Protein AF-A0A6P0NK40-F1 (afdb_monomer_lite)

Secondary structure (DSSP, 8-state):
----TTS-EEEE-TTTSSSSSTHHHHHHHHH--S-EEEEE-SSS--

Foldseek 3Di:
DPPDQPDEDEAEQECNPPHDPVVVVVCCVVDPNHHHDYYDYPVDDD

pLDDT: mean 91.46, std 11.35, range [52.28, 98.44]

Radius of gyration: 10.71 Å; chains: 1; bounding box: 28×21×23 Å

Sequence (46 aa):
MNLTTNRRMAILLHEGIFGSKGKTGLTLLRYCPTEIVVVIDHQCAG

Structure (mmCIF, N/CA/C/O backbone):
data_AF-A0A6P0NK40-F1
#
_entry.id   AF-A0A6P0NK40-F1
#
loop_
_atom_site.group_PDB
_atom_site.id
_atom_site.type_symbol
_atom_site.label_atom_id
_atom_site.label_alt_id
_atom_site.label_comp_id
_atom_site.label_asym_id
_atom_site.label_entity_id
_atom_site.label_seq_id
_atom_site.pdbx_PDB_ins_code
_atom_site.Cartn_x
_atom_site.Cartn_y
_atom_site.Cartn_z
_atom_site.occupancy
_atom_site.B_iso_or_equiv
_atom_site.auth_seq_id
_atom_site.auth_comp_id
_atom_site.auth_asym_id
_atom_site.auth_atom_id
_atom_site.pdbx_PDB_model_num
ATOM 1 N N . MET A 1 1 ? -3.683 15.112 9.237 1.00 52.28 1 MET A N 1
ATOM 2 C CA . MET A 1 1 ? -4.395 14.149 8.369 1.00 52.28 1 MET A CA 1
ATOM 3 C C . MET A 1 1 ? -5.456 13.474 9.226 1.00 52.28 1 MET A C 1
ATOM 5 O O . MET A 1 1 ? -5.083 12.790 10.167 1.00 52.28 1 MET A O 1
ATOM 9 N N . ASN A 1 2 ? -6.745 13.751 9.008 1.00 61.44 2 ASN A N 1
ATOM 10 C CA . ASN A 1 2 ? -7.819 13.112 9.777 1.00 61.44 2 ASN A CA 1
ATOM 11 C C . ASN A 1 2 ? -8.233 11.823 9.055 1.00 61.44 2 ASN A C 1
ATOM 13 O O . ASN A 1 2 ? -9.034 11.857 8.121 1.00 61.44 2 ASN A O 1
ATOM 17 N N . LEU A 1 3 ? -7.601 10.711 9.429 1.00 63.56 3 LEU A N 1
ATOM 18 C CA . LEU A 1 3 ? -7.949 9.383 8.937 1.00 63.56 3 LEU A CA 1
ATOM 19 C C . LEU A 1 3 ? -9.152 8.883 9.740 1.00 63.56 3 LEU A C 1
ATOM 21 O O . LEU A 1 3 ? -9.004 8.256 10.784 1.00 63.56 3 LEU A O 1
ATOM 25 N N . THR A 1 4 ? -10.358 9.214 9.281 1.00 68.31 4 THR A N 1
ATOM 26 C CA . THR A 1 4 ? -11.589 8.669 9.862 1.00 68.31 4 THR A CA 1
ATOM 27 C C . THR A 1 4 ? -11.655 7.174 9.563 1.00 68.31 4 THR A C 1
ATOM 29 O O . THR A 1 4 ? -11.717 6.794 8.394 1.00 68.31 4 THR A O 1
ATOM 32 N N . THR A 1 5 ? -11.680 6.340 10.599 1.00 66.12 5 THR A N 1
ATOM 33 C CA . THR A 1 5 ? -11.557 4.873 10.509 1.00 66.12 5 THR A CA 1
ATOM 34 C C . THR A 1 5 ? -12.696 4.168 9.763 1.00 66.12 5 THR A C 1
ATOM 36 O O . THR A 1 5 ? -12.523 3.037 9.330 1.00 66.12 5 THR A O 1
ATOM 39 N N . ASN A 1 6 ? -13.835 4.837 9.546 1.00 70.38 6 ASN A N 1
ATOM 40 C CA . ASN A 1 6 ? -15.014 4.298 8.851 1.00 70.38 6 ASN A CA 1
ATOM 41 C C . ASN A 1 6 ? -15.066 4.621 7.343 1.00 70.38 6 ASN A C 1
ATOM 43 O O . ASN A 1 6 ? -16.149 4.708 6.761 1.00 70.38 6 ASN A O 1
ATOM 47 N N . ARG A 1 7 ? -13.924 4.858 6.685 1.00 83.06 7 ARG A N 1
ATOM 48 C CA . ARG A 1 7 ? -13.880 5.105 5.234 1.00 83.06 7 ARG A CA 1
ATOM 49 C C . ARG A 1 7 ? -12.933 4.148 4.527 1.00 83.06 7 ARG A C 1
ATOM 51 O O . ARG A 1 7 ? -11.810 3.960 4.972 1.00 83.06 7 ARG A O 1
ATOM 58 N N . ARG A 1 8 ? -13.374 3.628 3.379 1.00 91.12 8 ARG A N 1
ATOM 59 C CA . ARG A 1 8 ? -12.532 2.860 2.453 1.00 91.12 8 ARG A CA 1
ATOM 60 C C . ARG A 1 8 ? -11.432 3.755 1.881 1.00 91.12 8 ARG A C 1
ATOM 62 O O . ARG A 1 8 ? -11.725 4.850 1.397 1.00 91.12 8 ARG A O 1
ATOM 69 N N . MET A 1 9 ? -10.185 3.296 1.942 1.00 92.31 9 MET A N 1
ATOM 70 C CA . MET A 1 9 ? -8.995 4.036 1.521 1.00 92.31 9 MET A CA 1
ATOM 71 C C . MET A 1 9 ? -8.410 3.468 0.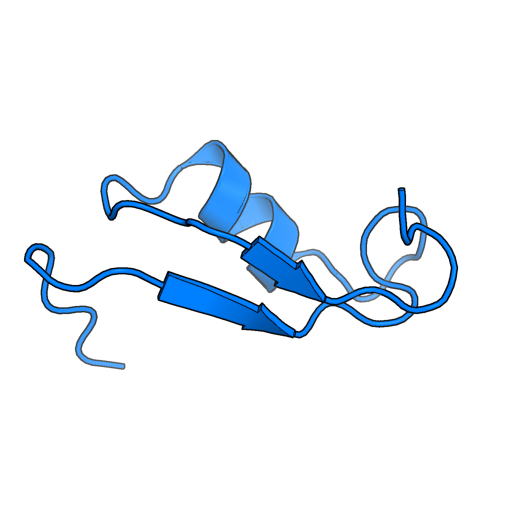223 1.00 92.31 9 MET A C 1
ATOM 73 O O . MET A 1 9 ? -8.246 2.258 0.081 1.00 92.31 9 MET A O 1
ATOM 77 N N . ALA A 1 10 ? -8.035 4.360 -0.693 1.00 96.06 10 ALA A N 1
ATOM 78 C CA . ALA A 1 10 ? -7.167 4.066 -1.830 1.00 96.06 10 ALA A CA 1
ATOM 79 C C . ALA A 1 10 ? -5.791 4.704 -1.589 1.00 96.06 10 ALA A C 1
ATOM 81 O O . ALA A 1 10 ? -5.723 5.853 -1.145 1.00 96.06 10 ALA A O 1
ATOM 82 N N . ILE A 1 11 ? -4.705 3.989 -1.884 1.00 96.88 11 ILE A N 1
ATOM 83 C CA . ILE A 1 11 ? -3.336 4.503 -1.729 1.00 96.88 11 ILE A CA 1
ATOM 84 C C . ILE A 1 11 ? -2.702 4.677 -3.107 1.00 96.88 11 ILE A C 1
ATOM 86 O O . ILE A 1 11 ? -2.467 3.697 -3.806 1.00 96.88 11 ILE A O 1
ATOM 90 N N . LEU A 1 12 ? -2.368 5.916 -3.475 1.00 98.00 12 LEU A N 1
ATOM 91 C CA . LEU A 1 12 ? -1.506 6.186 -4.626 1.00 98.00 12 LEU A CA 1
ATOM 92 C C . LEU A 1 12 ? -0.051 5.884 -4.250 1.00 98.00 12 LEU A C 1
ATOM 94 O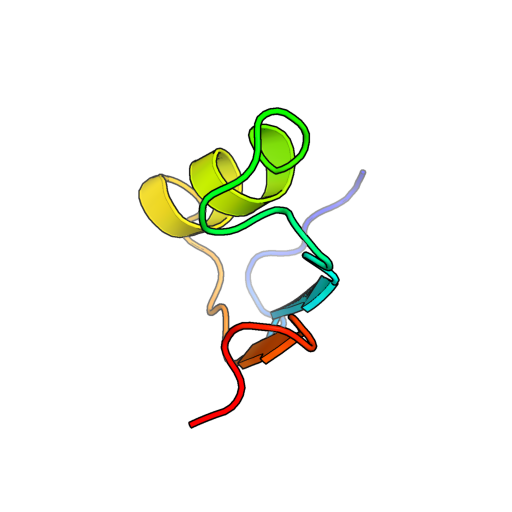 O . LEU A 1 12 ? 0.512 6.547 -3.378 1.00 98.00 12 LEU A O 1
ATOM 98 N N . LEU A 1 13 ? 0.542 4.876 -4.889 1.00 98.00 13 LEU A N 1
ATOM 99 C CA . LEU A 1 13 ? 1.853 4.331 -4.540 1.00 98.00 13 LEU A CA 1
ATOM 100 C C . LEU A 1 13 ? 2.723 4.051 -5.775 1.00 98.00 13 LEU A C 1
ATOM 102 O O . LEU A 1 13 ? 3.450 3.067 -5.799 1.00 98.00 13 LEU A O 1
ATOM 106 N N . HIS A 1 14 ? 2.666 4.907 -6.798 1.00 97.81 14 HIS A N 1
ATOM 107 C CA . HIS A 1 14 ? 3.497 4.758 -7.998 1.00 97.81 14 HIS A CA 1
ATOM 108 C C . HIS A 1 14 ? 4.986 4.607 -7.673 1.00 97.81 14 HIS A C 1
ATOM 110 O O . HIS A 1 14 ? 5.546 5.422 -6.936 1.00 97.81 14 HIS A O 1
ATOM 116 N N . GLU A 1 15 ? 5.607 3.568 -8.246 1.00 97.44 15 GLU A N 1
ATOM 117 C CA . GLU A 1 15 ? 7.018 3.203 -8.031 1.00 97.44 15 GLU A CA 1
ATOM 118 C C . GLU A 1 15 ? 7.356 2.969 -6.548 1.00 97.44 15 GLU A C 1
ATOM 120 O O . GLU A 1 15 ? 8.508 3.056 -6.117 1.00 97.44 15 GLU A O 1
ATOM 125 N N . GLY A 1 16 ? 6.337 2.743 -5.720 1.00 97.69 16 GLY A N 1
ATOM 126 C CA . GLY A 1 16 ? 6.446 2.769 -4.271 1.00 97.69 16 GLY A CA 1
ATOM 127 C C . GLY A 1 16 ? 6.382 1.387 -3.639 1.00 97.69 16 GLY A C 1
ATOM 128 O O . GLY A 1 16 ? 6.872 1.237 -2.522 1.00 97.69 16 GLY A O 1
ATOM 129 N N . ILE A 1 17 ? 5.822 0.387 -4.326 1.00 97.50 17 ILE A N 1
ATOM 130 C CA . ILE A 1 17 ? 5.713 -0.972 -3.780 1.00 97.50 17 ILE A CA 1
ATOM 131 C C . ILE A 1 17 ? 7.098 -1.610 -3.636 1.00 97.50 17 ILE A C 1
ATOM 133 O O . ILE A 1 17 ? 7.439 -2.095 -2.558 1.00 97.50 17 ILE A O 1
ATOM 137 N N . PHE A 1 18 ? 7.913 -1.550 -4.692 1.00 97.38 18 PHE A N 1
ATOM 138 C CA . PHE A 1 18 ? 9.278 -2.094 -4.701 1.00 97.38 18 PHE A CA 1
ATOM 139 C C . PHE A 1 18 ? 10.376 -1.019 -4.708 1.00 97.38 18 PHE A C 1
ATOM 141 O O . PHE A 1 18 ? 11.554 -1.341 -4.565 1.00 97.38 18 PHE A O 1
ATOM 148 N N . GLY A 1 19 ? 10.018 0.259 -4.868 1.00 95.31 19 GLY A N 1
ATOM 149 C CA . GLY A 1 19 ? 10.974 1.366 -4.863 1.00 95.31 19 GLY A CA 1
ATOM 150 C C . GLY A 1 19 ? 11.262 1.939 -3.472 1.00 95.31 19 GLY A C 1
ATOM 151 O O . GLY A 1 19 ? 10.707 1.546 -2.449 1.00 95.31 19 GLY A O 1
ATOM 152 N N . SER A 1 20 ? 12.137 2.945 -3.418 1.00 95.88 20 SER A N 1
ATOM 153 C CA . SER A 1 20 ? 12.613 3.539 -2.157 1.00 95.88 20 SER A CA 1
ATOM 154 C C . SER A 1 20 ? 11.698 4.631 -1.577 1.00 95.88 20 SER A C 1
ATOM 156 O O . SER A 1 20 ? 11.907 5.094 -0.444 1.00 95.88 20 SER A O 1
ATOM 158 N N . LYS A 1 21 ? 10.678 5.061 -2.332 1.00 95.44 21 LYS A N 1
ATOM 159 C CA . LYS A 1 21 ? 9.824 6.219 -2.009 1.00 95.44 21 LYS A CA 1
ATOM 160 C C . LYS A 1 21 ? 8.487 5.855 -1.348 1.00 95.44 21 LYS A C 1
ATOM 162 O O . LYS A 1 21 ? 7.886 6.717 -0.718 1.00 95.44 21 LYS A O 1
ATOM 167 N N . GLY A 1 22 ? 8.047 4.595 -1.393 1.00 97.38 22 GLY A N 1
ATOM 168 C CA . GLY A 1 22 ? 6.710 4.188 -0.933 1.00 97.38 22 GLY A CA 1
ATOM 169 C C . GLY A 1 22 ? 6.533 3.971 0.572 1.00 97.38 22 GLY A C 1
ATOM 170 O O . GLY A 1 22 ? 5.499 3.462 0.995 1.00 97.38 22 GLY A O 1
ATOM 171 N N . LYS A 1 23 ? 7.509 4.356 1.405 1.00 98.19 23 LYS A N 1
ATOM 172 C CA . LYS A 1 23 ? 7.529 4.051 2.849 1.00 98.19 23 LYS A CA 1
ATOM 173 C C . LYS A 1 23 ? 6.224 4.405 3.569 1.00 98.19 23 LYS A C 1
A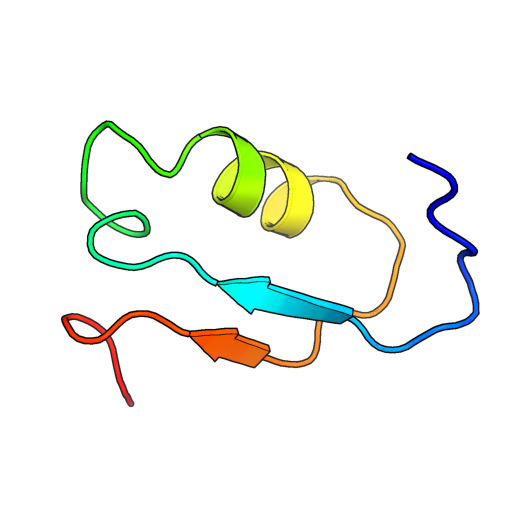TOM 175 O O . LYS A 1 23 ? 5.739 3.603 4.361 1.00 98.19 23 LYS A O 1
ATOM 180 N N . THR A 1 24 ? 5.633 5.563 3.274 1.00 96.81 24 THR A N 1
ATOM 181 C CA . THR A 1 24 ? 4.365 5.989 3.887 1.00 96.81 24 THR A CA 1
ATOM 182 C C . THR A 1 24 ? 3.214 5.058 3.508 1.00 96.81 24 THR A C 1
ATOM 184 O O . THR A 1 24 ? 2.531 4.556 4.395 1.00 96.81 24 THR A O 1
ATOM 187 N N . GLY A 1 25 ? 3.028 4.772 2.215 1.00 96.69 25 GLY A N 1
ATOM 188 C CA . GLY A 1 25 ? 1.979 3.860 1.749 1.00 96.69 25 GLY A CA 1
ATOM 189 C C . GLY A 1 25 ? 2.166 2.434 2.271 1.00 96.69 25 GLY A C 1
ATOM 190 O O . GLY A 1 25 ? 1.213 1.831 2.751 1.00 96.69 25 GLY A O 1
ATOM 191 N N . LEU A 1 26 ? 3.403 1.931 2.289 1.00 98.00 26 LEU A N 1
ATOM 192 C CA . LEU A 1 26 ? 3.735 0.613 2.844 1.00 98.00 26 LEU A CA 1
ATOM 193 C C . LEU A 1 26 ? 3.500 0.533 4.360 1.00 98.00 26 LEU A C 1
ATOM 195 O O . LEU A 1 26 ? 3.052 -0.494 4.865 1.00 98.00 26 LEU A O 1
ATOM 199 N N . THR A 1 27 ? 3.770 1.615 5.093 1.00 97.88 27 THR A N 1
ATOM 200 C CA . THR A 1 27 ? 3.483 1.705 6.535 1.00 97.88 27 THR A CA 1
ATOM 201 C C . THR A 1 27 ? 1.977 1.706 6.785 1.00 97.88 27 THR A C 1
ATOM 203 O O . THR A 1 27 ? 1.512 1.013 7.687 1.00 97.88 27 THR A O 1
ATOM 206 N N . LEU A 1 28 ? 1.202 2.426 5.964 1.00 95.75 28 LEU A N 1
ATOM 207 C CA . LEU A 1 28 ? -0.260 2.405 6.027 1.00 95.75 28 LEU A CA 1
ATOM 208 C C . LEU A 1 28 ? -0.807 1.001 5.748 1.00 95.75 28 LEU A C 1
ATOM 210 O O . LEU A 1 28 ? -1.602 0.511 6.538 1.00 95.75 28 LEU A O 1
ATOM 214 N N . LEU A 1 29 ? -0.328 0.317 4.706 1.00 95.69 29 LEU A N 1
ATOM 215 C CA . LEU A 1 29 ? -0.730 -1.064 4.404 1.00 95.69 29 LEU A CA 1
ATOM 216 C C . LEU A 1 29 ? -0.421 -2.041 5.541 1.00 95.69 29 LEU A C 1
ATOM 218 O O . LEU A 1 29 ? -1.166 -2.988 5.763 1.00 95.69 29 LEU A O 1
ATOM 222 N N . ARG A 1 30 ? 0.685 -1.821 6.255 1.00 96.31 30 ARG A N 1
ATOM 223 C CA . ARG A 1 30 ? 1.134 -2.718 7.322 1.00 96.31 30 ARG A CA 1
ATOM 224 C C . ARG A 1 30 ? 0.419 -2.488 8.653 1.00 96.31 30 ARG A C 1
ATOM 226 O O . ARG A 1 30 ? 0.236 -3.446 9.396 1.00 96.31 30 ARG A O 1
ATOM 233 N N . TYR A 1 31 ? 0.078 -1.241 8.978 1.00 95.12 31 TYR A N 1
ATOM 234 C CA . TYR A 1 31 ? -0.325 -0.869 10.341 1.00 95.12 31 TYR A CA 1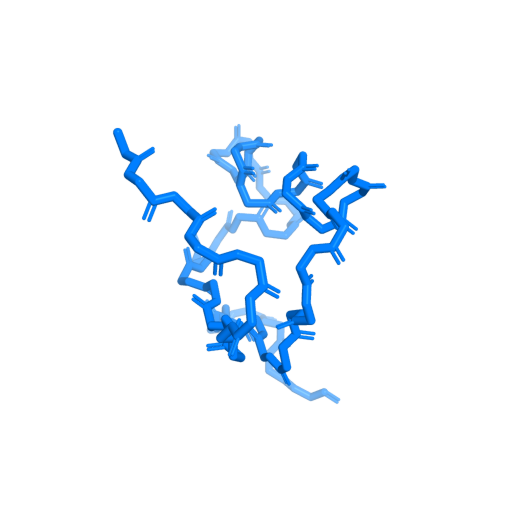
ATOM 235 C C . TYR A 1 31 ? -1.621 -0.067 10.438 1.00 95.12 31 TYR A C 1
ATOM 237 O O . TYR A 1 31 ? -2.132 0.110 11.543 1.00 95.12 31 TYR A O 1
ATOM 245 N N . CYS A 1 32 ? -2.151 0.470 9.337 1.00 90.38 32 CYS A N 1
ATOM 246 C CA . CYS A 1 32 ? -3.382 1.245 9.403 1.00 90.38 32 CYS A CA 1
ATOM 247 C C . CYS A 1 32 ? -4.567 0.301 9.659 1.00 90.38 32 CYS A C 1
ATOM 249 O O . CYS A 1 32 ? -4.777 -0.622 8.877 1.00 90.38 32 CYS A O 1
ATOM 251 N N . PRO A 1 33 ? -5.386 0.541 10.697 1.00 89.69 33 PRO A N 1
ATOM 252 C CA . PRO A 1 33 ? -6.569 -0.278 10.966 1.00 89.69 33 PRO A CA 1
ATOM 253 C C . PRO A 1 33 ? -7.747 0.037 10.027 1.00 89.69 33 PRO A C 1
ATOM 255 O O . PRO A 1 33 ? -8.801 -0.577 10.138 1.00 89.69 33 PRO A O 1
ATOM 258 N N . THR A 1 34 ? -7.607 1.034 9.147 1.00 90.44 34 THR A N 1
ATOM 259 C CA . THR A 1 34 ? -8.651 1.426 8.191 1.00 90.44 34 THR A CA 1
ATOM 260 C C . THR A 1 34 ? -8.668 0.463 7.006 1.00 90.44 34 THR A C 1
ATOM 262 O O . THR A 1 34 ? -7.614 0.023 6.556 1.00 90.44 34 THR A O 1
ATOM 265 N N . GLU A 1 35 ? -9.851 0.176 6.461 1.00 92.62 35 GLU A N 1
ATOM 266 C CA . GLU A 1 35 ? -10.007 -0.677 5.280 1.00 92.62 35 GLU A CA 1
ATOM 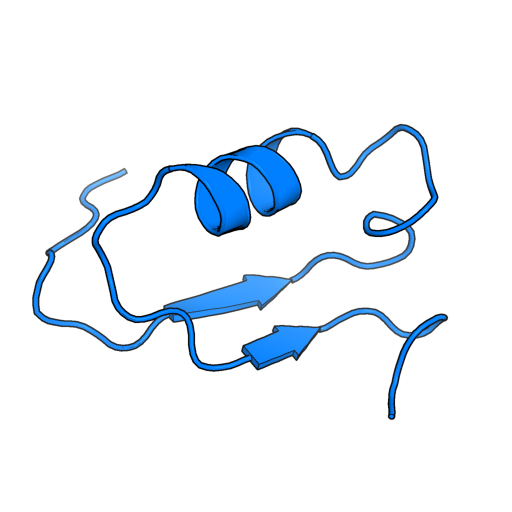267 C C . GLU A 1 35 ? -9.352 -0.038 4.039 1.00 92.62 35 GLU A C 1
ATOM 269 O O . GLU A 1 35 ? -9.874 0.919 3.458 1.00 92.62 35 GLU A O 1
ATOM 274 N N . ILE A 1 36 ? -8.195 -0.561 3.626 1.00 94.56 36 ILE A N 1
ATOM 275 C CA . ILE A 1 36 ? -7.515 -0.180 2.382 1.00 94.56 36 ILE A CA 1
ATOM 276 C C . ILE A 1 36 ? -7.981 -1.128 1.279 1.00 94.56 36 ILE A C 1
ATOM 278 O O . ILE A 1 36 ? -7.722 -2.326 1.338 1.00 94.56 36 ILE A O 1
ATOM 282 N N . VAL A 1 37 ? -8.666 -0.591 0.271 1.00 97.00 37 VAL A N 1
ATOM 283 C CA . VAL A 1 37 ? -9.340 -1.394 -0.764 1.00 97.00 37 VAL A CA 1
ATOM 284 C C . VAL A 1 37 ? -8.587 -1.458 -2.085 1.00 97.00 37 VAL A C 1
ATOM 286 O O . VAL A 1 37 ? -8.877 -2.316 -2.911 1.00 97.00 37 VAL A O 1
ATOM 289 N N . VAL A 1 38 ? -7.639 -0.547 -2.311 1.00 97.75 38 VAL A N 1
ATOM 290 C CA . VAL A 1 38 ? -6.820 -0.544 -3.525 1.00 97.75 38 VAL A CA 1
ATOM 291 C C . VAL A 1 38 ? -5.489 0.167 -3.294 1.00 97.75 38 VAL A C 1
ATOM 293 O O . VAL A 1 38 ? -5.416 1.189 -2.603 1.00 97.75 38 VAL A O 1
ATOM 296 N N . VAL A 1 39 ? -4.441 -0.363 -3.919 1.00 98.06 39 VAL A N 1
ATOM 297 C CA . VAL A 1 39 ? -3.140 0.290 -4.081 1.00 98.06 39 VAL A CA 1
ATOM 298 C C . VAL A 1 39 ? -2.962 0.590 -5.563 1.00 98.06 39 VAL A C 1
ATOM 300 O O . VAL A 1 39 ? -3.174 -0.277 -6.403 1.00 98.06 39 VAL A O 1
ATOM 303 N N . ILE A 1 40 ? -2.603 1.826 -5.888 1.00 98.44 40 ILE A N 1
ATOM 304 C CA . ILE A 1 40 ? -2.452 2.299 -7.262 1.00 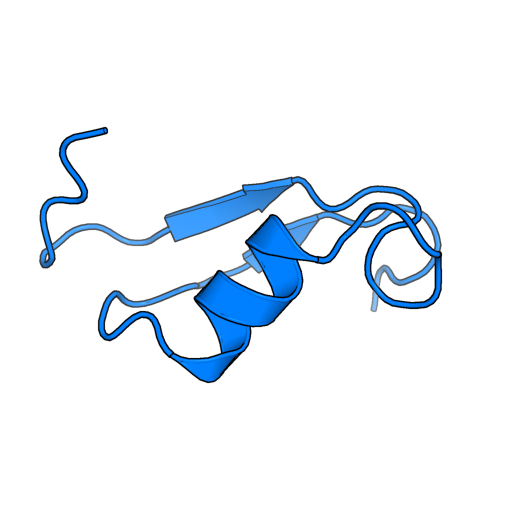98.44 40 ILE A CA 1
ATOM 305 C C . ILE A 1 40 ? -0.958 2.460 -7.532 1.00 98.44 40 ILE A C 1
ATOM 307 O O . ILE A 1 40 ? -0.356 3.465 -7.152 1.00 98.44 40 ILE A O 1
ATOM 311 N N . ASP A 1 41 ? -0.365 1.463 -8.180 1.00 98.31 41 ASP A N 1
ATOM 312 C CA . ASP A 1 41 ? 1.007 1.500 -8.683 1.00 98.31 41 ASP A CA 1
ATOM 313 C C . ASP A 1 41 ? 1.016 1.014 -10.140 1.00 98.31 41 ASP A C 1
ATOM 315 O O . ASP A 1 41 ? 0.404 0.001 -10.467 1.00 98.31 41 ASP A O 1
ATOM 319 N N . HIS A 1 42 ? 1.695 1.744 -11.029 1.00 97.06 42 HIS A N 1
ATOM 320 C CA . HIS A 1 42 ? 1.670 1.447 -12.463 1.00 97.06 42 HIS A CA 1
ATOM 321 C C . HIS A 1 42 ? 2.575 0.259 -12.810 1.00 97.06 42 HIS A C 1
ATOM 323 O O . HIS A 1 42 ? 2.345 -0.411 -13.811 1.00 97.06 42 HIS A O 1
ATOM 329 N N . GLN A 1 43 ? 3.595 -0.004 -11.986 1.00 97.56 43 GLN A N 1
ATOM 330 C CA . GLN A 1 43 ? 4.533 -1.113 -12.181 1.00 97.56 43 GLN A CA 1
ATOM 331 C C . GLN A 1 43 ? 3.977 -2.444 -11.667 1.00 97.56 43 GLN A C 1
ATOM 333 O O . GLN A 1 43 ? 4.517 -3.498 -11.988 1.00 97.56 43 GLN A O 1
ATOM 338 N N . CYS A 1 44 ? 2.919 -2.387 -10.856 1.00 97.25 44 CYS A N 1
ATOM 339 C CA . CYS A 1 44 ? 2.425 -3.517 -10.077 1.00 97.25 44 CYS A CA 1
ATOM 340 C C . CYS A 1 44 ? 0.910 -3.714 -10.232 1.00 97.25 44 CYS A C 1
ATOM 342 O O . CYS A 1 44 ? 0.272 -4.231 -9.322 1.00 97.25 44 CYS A O 1
ATOM 344 N N . ALA A 1 45 ? 0.320 -3.253 -11.338 1.00 95.88 45 ALA A N 1
ATOM 345 C CA . ALA A 1 45 ? -1.082 -3.528 -11.625 1.00 95.88 45 ALA A CA 1
ATOM 346 C C . ALA A 1 45 ? -1.281 -5.029 -11.910 1.00 95.88 45 ALA A C 1
ATOM 348 O O . ALA A 1 45 ? -0.550 -5.600 -12.721 1.00 95.88 45 ALA A O 1
ATOM 349 N N . GLY A 1 46 ? -2.276 -5.639 -11.262 1.00 92.38 46 GLY A N 1
ATOM 350 C CA . GLY A 1 46 ? -2.557 -7.082 -11.290 1.00 92.38 46 GLY A CA 1
ATOM 351 C C . GLY A 1 46 ? -2.809 -7.622 -9.890 1.00 92.38 46 GLY A C 1
ATOM 352 O O . GLY A 1 46 ? -3.275 -8.776 -9.807 1.00 92.38 46 GLY A O 1
#